Protein AF-A0A6V8L037-F1 (afdb_monomer_lite)

Structure (mmCIF, N/CA/C/O backbone):
data_AF-A0A6V8L037-F1
#
_entry.id   AF-A0A6V8L037-F1
#
loop_
_atom_site.group_PDB
_atom_site.id
_atom_site.type_symbol
_atom_site.label_atom_id
_atom_site.label_alt_id
_atom_site.label_comp_id
_atom_site.label_asym_id
_atom_site.label_entity_id
_atom_site.label_seq_id
_atom_site.pdbx_PDB_ins_code
_atom_site.Cartn_x
_atom_site.Cartn_y
_atom_site.Cartn_z
_atom_site.occupancy
_atom_site.B_iso_or_equiv
_atom_site.auth_seq_id
_atom_site.auth_comp_id
_atom_site.auth_asym_id
_atom_site.auth_atom_id
_atom_site.pdbx_PDB_model_num
ATOM 1 N N . MET A 1 1 ? 14.152 -20.136 -7.271 1.00 69.94 1 MET A N 1
ATOM 2 C CA . MET A 1 1 ? 14.249 -19.653 -5.871 1.00 69.94 1 MET A CA 1
ATOM 3 C C . MET A 1 1 ? 13.531 -18.325 -5.642 1.00 69.94 1 MET A C 1
ATOM 5 O O . MET A 1 1 ? 12.677 -18.286 -4.771 1.00 69.94 1 MET A O 1
ATOM 9 N N . ILE A 1 2 ? 13.792 -17.272 -6.427 1.00 85.38 2 ILE A N 1
ATOM 10 C CA . ILE A 1 2 ? 13.164 -15.945 -6.236 1.00 85.38 2 ILE A CA 1
ATOM 11 C C . ILE A 1 2 ? 11.629 -15.986 -6.341 1.00 85.38 2 ILE A C 1
ATOM 13 O O . ILE A 1 2 ? 10.946 -15.458 -5.472 1.00 85.38 2 ILE A O 1
ATOM 17 N N . ALA A 1 3 ? 11.077 -16.677 -7.344 1.00 87.25 3 ALA A N 1
ATOM 18 C CA . ALA A 1 3 ? 9.623 -16.776 -7.522 1.00 87.25 3 ALA A CA 1
ATOM 19 C C . ALA A 1 3 ? 8.899 -17.388 -6.305 1.00 87.25 3 ALA A C 1
ATOM 21 O O . ALA A 1 3 ? 7.837 -16.917 -5.916 1.00 87.25 3 ALA A O 1
ATOM 22 N N . LEU A 1 4 ? 9.506 -18.387 -5.655 1.00 92.50 4 LEU A N 1
ATOM 23 C CA . LEU A 1 4 ? 8.954 -19.003 -4.446 1.00 92.50 4 LEU A CA 1
ATOM 24 C C . LEU A 1 4 ? 8.926 -18.011 -3.274 1.00 92.50 4 LEU A C 1
ATOM 26 O O . LEU A 1 4 ? 7.942 -17.955 -2.544 1.00 92.50 4 LEU A O 1
ATOM 30 N N . ALA A 1 5 ? 9.981 -17.205 -3.121 1.00 86.94 5 ALA A N 1
ATOM 31 C CA . ALA A 1 5 ? 10.041 -16.172 -2.091 1.00 86.94 5 ALA A CA 1
ATOM 32 C C . ALA A 1 5 ? 8.950 -15.105 -2.290 1.00 86.94 5 ALA A C 1
ATOM 34 O O . ALA A 1 5 ? 8.314 -14.695 -1.321 1.00 86.94 5 ALA A O 1
ATOM 35 N N . PHE A 1 6 ? 8.672 -14.717 -3.539 1.00 85.94 6 PHE A N 1
ATOM 36 C CA . PHE A 1 6 ? 7.561 -13.816 -3.863 1.00 85.94 6 PHE A CA 1
ATOM 37 C C . PHE A 1 6 ? 6.203 -14.415 -3.495 1.00 85.94 6 PHE A C 1
ATOM 39 O O . PHE A 1 6 ? 5.402 -13.756 -2.837 1.00 85.94 6 PHE A O 1
ATOM 46 N N . VAL A 1 7 ? 5.953 -15.672 -3.870 1.00 93.88 7 VAL A N 1
ATOM 47 C CA . VAL A 1 7 ? 4.701 -16.363 -3.525 1.00 93.88 7 VAL A CA 1
ATOM 48 C C . VAL A 1 7 ? 4.536 -16.462 -2.008 1.00 93.88 7 VAL A C 1
ATOM 50 O O . VAL A 1 7 ? 3.464 -16.165 -1.489 1.00 93.88 7 VAL A O 1
ATOM 53 N N . LEU A 1 8 ? 5.602 -16.806 -1.282 1.00 94.31 8 LEU A N 1
ATOM 54 C CA . LEU A 1 8 ? 5.577 -16.896 0.177 1.00 94.31 8 LEU A CA 1
ATOM 55 C C . LEU A 1 8 ? 5.241 -15.549 0.829 1.00 94.31 8 LEU A C 1
ATOM 57 O O . LEU A 1 8 ? 4.411 -15.495 1.733 1.00 94.31 8 LEU A O 1
ATOM 61 N N . ILE A 1 9 ? 5.840 -14.459 0.344 1.00 90.44 9 ILE A N 1
ATOM 62 C CA . ILE A 1 9 ? 5.543 -13.101 0.811 1.00 90.44 9 ILE A CA 1
ATOM 63 C C . ILE A 1 9 ? 4.075 -12.742 0.577 1.00 90.44 9 ILE A C 1
ATOM 65 O O . ILE A 1 9 ? 3.440 -12.215 1.487 1.00 90.44 9 ILE A O 1
ATOM 69 N N . LEU A 1 10 ? 3.515 -13.060 -0.594 1.00 89.00 10 LEU A N 1
ATOM 70 C CA . LEU A 1 10 ? 2.103 -12.795 -0.893 1.00 89.00 10 LEU A CA 1
ATOM 71 C C . LEU A 1 10 ? 1.168 -13.575 0.037 1.00 89.00 10 LEU A C 1
ATOM 73 O O . LEU A 1 10 ? 0.200 -13.013 0.549 1.00 89.00 10 LEU A O 1
ATOM 77 N N . VAL A 1 11 ? 1.479 -14.847 0.301 1.00 93.25 11 VAL A N 1
ATOM 78 C CA . VAL A 1 11 ? 0.711 -15.688 1.230 1.00 93.25 11 VAL A CA 1
ATOM 79 C C . VAL A 1 11 ? 0.782 -15.136 2.652 1.00 93.25 11 VAL A C 1
ATOM 81 O O . VAL A 1 11 ? -0.247 -15.048 3.318 1.00 93.25 11 VAL A O 1
ATOM 84 N N . LEU A 1 12 ? 1.962 -14.714 3.112 1.00 90.44 12 LEU A N 1
ATOM 85 C CA . LEU A 1 12 ? 2.124 -14.084 4.425 1.00 90.44 12 LEU A CA 1
ATOM 86 C C . LEU A 1 12 ? 1.323 -12.784 4.526 1.00 90.44 12 LEU A C 1
ATOM 88 O O . LEU A 1 12 ? 0.627 -12.577 5.517 1.00 90.44 12 LEU A O 1
ATOM 92 N N . PHE A 1 13 ? 1.358 -11.941 3.493 1.00 86.62 13 PHE A N 1
ATOM 93 C CA . PHE A 1 13 ? 0.574 -10.706 3.442 1.00 86.62 13 PHE A CA 1
ATOM 94 C C . PHE A 1 13 ? -0.931 -10.981 3.537 1.00 86.62 13 PHE A C 1
ATOM 96 O O . PHE A 1 13 ? -1.632 -10.356 4.333 1.00 86.62 13 PHE A O 1
ATOM 103 N N . ALA A 1 14 ? -1.422 -11.964 2.778 1.00 87.44 14 ALA A N 1
ATOM 104 C CA . ALA A 1 14 ? -2.817 -12.386 2.827 1.00 87.44 14 ALA A CA 1
ATOM 105 C C . ALA A 1 14 ? -3.195 -12.961 4.202 1.00 87.44 14 ALA A C 1
ATOM 107 O O . ALA A 1 14 ? -4.265 -12.656 4.727 1.00 87.44 14 ALA A O 1
ATOM 108 N N . ALA A 1 15 ? -2.314 -13.752 4.819 1.00 88.88 15 ALA A N 1
ATOM 109 C CA . ALA A 1 15 ? -2.535 -14.309 6.149 1.00 88.88 15 ALA A CA 1
ATOM 110 C C . ALA A 1 15 ? -2.622 -13.215 7.225 1.00 88.88 15 ALA A C 1
ATOM 112 O O . ALA A 1 15 ? -3.527 -13.259 8.060 1.00 88.88 15 ALA A O 1
ATOM 113 N N . VAL A 1 16 ? -1.738 -12.210 7.179 1.00 86.62 16 VAL A N 1
ATOM 114 C CA . VAL A 1 16 ? -1.776 -11.043 8.077 1.00 86.62 16 VAL A CA 1
ATOM 115 C C . VAL A 1 16 ? -3.073 -10.263 7.895 1.00 86.62 16 VAL A C 1
ATOM 117 O O . VAL A 1 16 ? -3.709 -9.912 8.881 1.00 86.62 16 VAL A O 1
ATOM 120 N N . GLU A 1 17 ? -3.512 -10.046 6.658 1.00 85.75 17 GLU A N 1
ATOM 121 C CA . GLU A 1 17 ? -4.763 -9.343 6.363 1.00 85.75 17 GLU A CA 1
ATOM 122 C C . GLU A 1 17 ? -5.993 -10.103 6.894 1.00 85.75 17 GLU A C 1
ATOM 124 O O . GLU A 1 17 ? -6.886 -9.514 7.505 1.00 85.75 17 GLU A O 1
ATOM 129 N N . ILE A 1 18 ? -6.033 -11.429 6.733 1.00 87.31 18 ILE A N 1
ATOM 130 C CA . ILE A 1 18 ? -7.106 -12.277 7.279 1.00 87.31 18 ILE A CA 1
ATOM 131 C C . ILE A 1 18 ? -7.084 -12.268 8.815 1.00 87.31 18 ILE A C 1
ATOM 133 O O . ILE A 1 18 ? -8.139 -12.196 9.452 1.00 87.31 18 ILE A O 1
ATOM 137 N N . ALA A 1 19 ? -5.898 -12.316 9.423 1.00 85.19 19 ALA A N 1
ATOM 138 C CA . ALA A 1 19 ? -5.735 -12.242 10.872 1.00 85.19 19 ALA A CA 1
ATOM 139 C C . ALA A 1 19 ? -6.130 -10.862 11.426 1.00 85.19 19 ALA A C 1
ATOM 141 O O . ALA A 1 19 ? -6.788 -10.784 12.467 1.00 85.19 19 ALA A O 1
ATOM 142 N N . ALA A 1 20 ? -5.798 -9.783 10.711 1.00 82.81 20 ALA A N 1
ATOM 143 C CA . ALA A 1 20 ? -6.157 -8.414 11.065 1.00 82.81 20 ALA A CA 1
ATOM 144 C C . ALA A 1 20 ? -7.675 -8.213 11.027 1.00 82.81 20 ALA A C 1
ATOM 146 O O . ALA A 1 20 ? -8.229 -7.658 11.966 1.00 82.81 20 ALA A O 1
ATOM 147 N N . ARG A 1 21 ? -8.372 -8.776 10.029 1.00 81.06 21 ARG A N 1
ATOM 148 C CA . ARG A 1 21 ? -9.848 -8.743 9.939 1.00 81.06 21 ARG A CA 1
ATOM 149 C C . ARG A 1 21 ? -10.554 -9.393 11.127 1.00 81.06 21 ARG A C 1
ATOM 151 O O . ARG A 1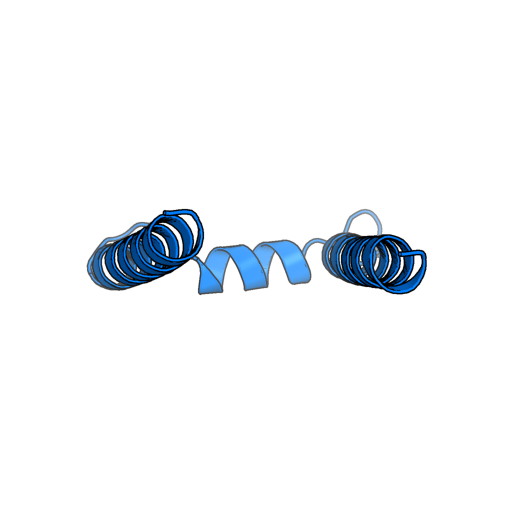 21 ? -11.685 -9.035 11.437 1.00 81.06 21 ARG A O 1
ATOM 158 N N . ARG A 1 22 ? -9.911 -10.367 11.774 1.00 81.38 22 ARG A N 1
ATOM 159 C CA . ARG A 1 22 ? -10.418 -11.026 12.989 1.00 81.38 22 ARG A CA 1
ATOM 160 C C . ARG A 1 22 ? -9.944 -10.361 14.281 1.00 81.38 22 ARG A C 1
ATOM 162 O O . ARG A 1 22 ? -10.389 -10.750 15.356 1.00 81.38 22 ARG A O 1
ATOM 169 N N . SER A 1 23 ? -9.059 -9.376 14.185 1.00 77.75 23 SER A N 1
ATOM 170 C CA . SER A 1 23 ? -8.456 -8.677 15.316 1.00 77.75 23 SER A CA 1
ATOM 171 C C . SER A 1 23 ? -8.961 -7.233 15.396 1.00 77.75 23 SER A C 1
ATOM 173 O O . SER A 1 23 ? -9.530 -6.695 14.456 1.00 77.75 23 SER A O 1
ATOM 175 N N . ARG A 1 24 ? -8.735 -6.561 16.529 1.00 77.44 24 ARG A N 1
ATOM 176 C CA . ARG A 1 24 ? -9.043 -5.123 16.700 1.00 77.44 24 ARG A CA 1
ATOM 177 C C . ARG A 1 24 ? -8.039 -4.179 16.017 1.00 77.44 24 ARG A C 1
ATOM 179 O O . ARG A 1 24 ? -8.138 -2.966 16.181 1.00 77.44 24 ARG A O 1
ATOM 186 N N . ILE A 1 25 ? -7.044 -4.728 15.326 1.00 80.69 25 ILE A N 1
ATOM 187 C CA . ILE A 1 25 ? -5.956 -3.976 14.696 1.00 80.69 25 ILE A CA 1
ATOM 188 C C . ILE A 1 25 ? -6.437 -3.529 13.307 1.00 80.69 25 ILE A C 1
ATOM 190 O O . ILE A 1 25 ? -7.071 -4.333 12.624 1.00 80.69 25 ILE A O 1
ATOM 194 N N . PRO A 1 26 ? -6.167 -2.281 12.877 1.00 79.62 26 PRO A N 1
ATOM 195 C CA . PRO A 1 26 ? -6.535 -1.821 11.539 1.00 79.62 26 PRO A CA 1
ATOM 196 C C . PRO A 1 26 ? -5.974 -2.747 10.455 1.00 79.62 26 PRO A C 1
ATOM 198 O O . PRO A 1 26 ? -4.818 -3.171 10.528 1.00 79.62 26 PRO A O 1
ATOM 201 N N . THR 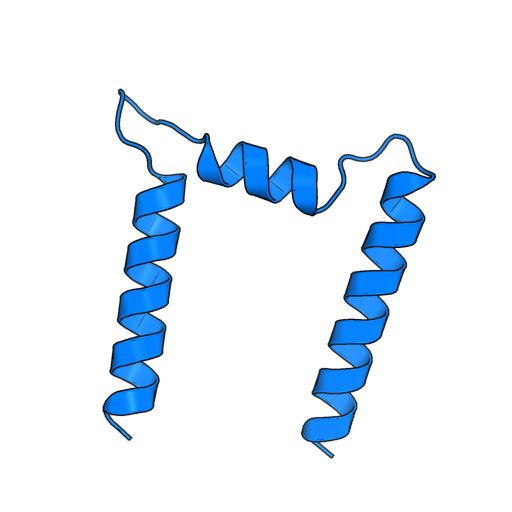A 1 27 ? -6.800 -3.046 9.451 1.00 85.00 27 THR A N 1
ATOM 202 C CA . THR A 1 27 ? -6.392 -3.866 8.304 1.00 85.00 27 THR A CA 1
ATOM 203 C C . THR A 1 27 ? -5.393 -3.114 7.424 1.00 85.00 27 THR A C 1
ATOM 205 O O . THR A 1 27 ? -5.259 -1.887 7.511 1.00 85.00 27 THR A O 1
ATOM 208 N N . LEU A 1 28 ? -4.693 -3.823 6.533 1.00 79.81 28 LEU A N 1
ATOM 209 C CA . LEU A 1 28 ? -3.848 -3.162 5.535 1.00 79.81 28 LEU A CA 1
ATOM 210 C C . LEU A 1 28 ? -4.678 -2.254 4.629 1.00 79.81 28 LEU A C 1
ATOM 212 O O . LEU A 1 28 ? -4.221 -1.170 4.279 1.00 79.81 28 LEU A O 1
ATOM 216 N N . ALA A 1 29 ? -5.909 -2.653 4.304 1.00 79.19 29 ALA A N 1
ATOM 217 C CA . ALA A 1 29 ? -6.832 -1.815 3.550 1.00 79.19 29 ALA A CA 1
ATOM 218 C C . ALA A 1 29 ? -7.142 -0.501 4.290 1.00 79.19 29 ALA A C 1
ATOM 220 O O . ALA A 1 29 ? -7.067 0.567 3.685 1.00 79.19 29 ALA A O 1
ATOM 221 N N . ASP A 1 30 ? -7.400 -0.555 5.601 1.00 83.25 30 ASP A N 1
ATOM 222 C CA . ASP A 1 30 ? -7.638 0.643 6.418 1.00 83.25 30 ASP A CA 1
ATOM 223 C C . ASP A 1 30 ? -6.412 1.562 6.459 1.00 83.25 30 ASP A C 1
ATOM 225 O O . ASP A 1 30 ? -6.536 2.786 6.372 1.00 83.25 30 ASP A O 1
ATOM 229 N N . LEU A 1 31 ? -5.215 0.982 6.567 1.00 83.31 31 LEU A N 1
ATOM 230 C CA . LEU A 1 31 ? -3.959 1.729 6.523 1.00 83.31 31 LEU A CA 1
ATOM 231 C C . LEU A 1 31 ? -3.737 2.376 5.157 1.00 83.31 31 LEU A C 1
ATOM 233 O O . LEU A 1 31 ? -3.377 3.548 5.102 1.00 83.31 31 LEU A O 1
ATOM 237 N N . CYS A 1 32 ? -3.995 1.659 4.064 1.00 82.88 32 CYS A N 1
ATOM 238 C CA . CYS A 1 32 ? -3.924 2.211 2.716 1.00 82.88 32 CYS A CA 1
ATOM 239 C C . CYS A 1 32 ? -4.901 3.371 2.548 1.00 82.88 32 CYS A C 1
ATOM 241 O O . CYS A 1 32 ? -4.493 4.425 2.074 1.00 82.88 32 CYS A O 1
ATOM 243 N N . VAL A 1 33 ? -6.155 3.222 2.982 1.00 84.62 33 VAL A N 1
ATOM 244 C CA . VAL A 1 33 ? -7.152 4.302 2.937 1.00 84.62 33 VAL A CA 1
ATOM 245 C C . VAL A 1 33 ? -6.678 5.511 3.742 1.00 84.62 33 VAL A C 1
ATOM 247 O O . VAL A 1 33 ? -6.729 6.627 3.232 1.00 84.62 33 VAL A O 1
ATOM 250 N N . ARG A 1 34 ? -6.147 5.310 4.956 1.00 83.69 34 ARG A N 1
ATOM 251 C CA . ARG A 1 34 ? -5.584 6.398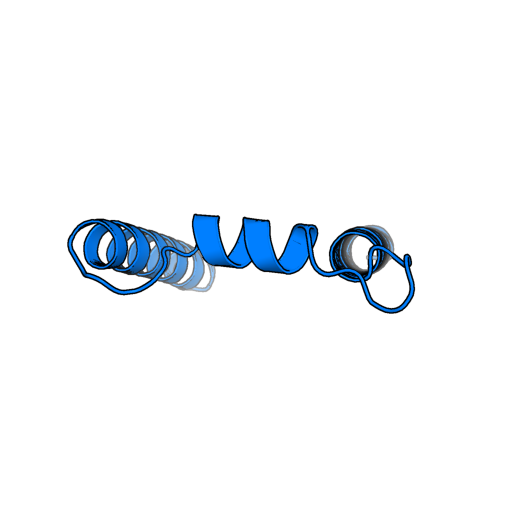 5.776 1.00 83.69 34 ARG A CA 1
ATOM 252 C C . ARG A 1 34 ? -4.390 7.076 5.117 1.00 83.69 34 ARG A C 1
ATOM 254 O O . ARG A 1 34 ? -4.303 8.296 5.158 1.00 83.69 34 ARG A O 1
ATOM 261 N N . LEU A 1 35 ? -3.490 6.306 4.513 1.00 83.81 35 LEU A N 1
ATOM 262 C CA . LEU A 1 35 ? -2.330 6.835 3.799 1.00 83.81 35 LEU A CA 1
ATOM 263 C C . LEU A 1 35 ? -2.765 7.628 2.570 1.00 83.81 35 LEU A C 1
ATOM 265 O O . LEU A 1 35 ? -2.298 8.739 2.377 1.00 83.81 35 LEU A O 1
ATOM 269 N N . LEU A 1 36 ? -3.693 7.102 1.773 1.00 83.25 36 LEU A N 1
ATOM 270 C CA . LEU A 1 36 ? -4.252 7.770 0.594 1.00 83.25 36 LEU A CA 1
ATOM 271 C C . LEU A 1 36 ? -5.029 9.043 0.944 1.00 83.25 36 LEU A C 1
ATOM 273 O O . LEU A 1 36 ? -5.012 9.992 0.162 1.00 83.25 36 LEU A O 1
ATOM 277 N N . ALA A 1 37 ? -5.697 9.054 2.097 1.00 84.50 37 ALA A N 1
ATOM 278 C CA . ALA A 1 37 ? -6.393 10.211 2.648 1.00 84.50 37 ALA A CA 1
ATOM 279 C C . ALA A 1 37 ? -5.466 11.153 3.435 1.00 84.50 37 ALA A C 1
ATOM 281 O O . ALA A 1 37 ? -5.935 12.153 3.975 1.00 84.50 37 ALA A O 1
ATOM 282 N N . TYR A 1 38 ? -4.167 10.845 3.531 1.00 82.62 38 TYR A N 1
ATOM 283 C CA . TYR A 1 38 ? -3.224 11.668 4.271 1.00 82.62 38 TYR A CA 1
ATOM 284 C C . TYR A 1 38 ? -2.982 12.981 3.528 1.00 82.62 38 TYR A C 1
ATOM 286 O O . TYR A 1 38 ? -2.313 13.024 2.488 1.00 82.62 38 TYR A O 1
ATOM 294 N N . GLU A 1 39 ? -3.544 14.049 4.090 1.00 84.62 39 GLU A N 1
ATOM 295 C CA . GLU A 1 39 ? -3.414 15.412 3.604 1.00 84.62 39 GLU A CA 1
ATOM 296 C C . GLU A 1 39 ? -2.629 16.258 4.606 1.00 84.62 39 GLU A C 1
ATOM 298 O O . GLU A 1 39 ? -3.003 16.393 5.770 1.00 84.62 39 GLU A O 1
ATOM 303 N N . VAL A 1 40 ? -1.539 16.866 4.142 1.00 82.50 40 VAL A N 1
ATOM 304 C CA . VAL A 1 40 ? -0.786 17.868 4.903 1.00 82.50 40 VAL A CA 1
ATOM 305 C C . VAL A 1 40 ? -1.048 19.206 4.238 1.00 82.50 40 VAL A C 1
ATOM 307 O O . VAL A 1 40 ? -0.740 19.368 3.063 1.00 82.50 40 VAL A O 1
ATOM 310 N N . TRP A 1 41 ? -1.635 20.165 4.961 1.00 76.38 41 TRP A N 1
ATOM 311 C CA . TRP A 1 41 ? -1.894 21.511 4.427 1.00 76.38 41 TRP A CA 1
ATOM 312 C C . TRP A 1 41 ? -2.683 21.517 3.093 1.00 76.38 41 TRP A C 1
ATOM 314 O O . TRP A 1 41 ? -2.346 22.262 2.178 1.00 76.38 41 TRP A O 1
ATOM 324 N N . ARG A 1 42 ? -3.739 20.685 2.973 1.00 77.81 42 ARG A N 1
ATOM 325 C CA . ARG A 1 42 ? -4.536 20.440 1.736 1.00 77.81 42 ARG A CA 1
ATOM 326 C C . ARG A 1 42 ? -3.771 19.770 0.587 1.00 77.81 42 ARG A C 1
ATOM 328 O O . ARG A 1 42 ? -4.308 19.642 -0.511 1.00 77.81 42 ARG A O 1
ATOM 335 N N . VAL A 1 43 ? -2.536 19.33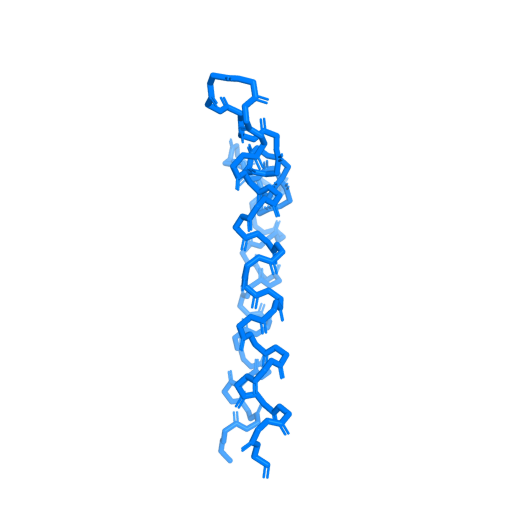1 0.810 1.00 81.38 43 VAL A N 1
ATOM 336 C CA . VAL A 1 43 ? -1.768 18.573 -0.177 1.00 81.38 43 VAL A CA 1
ATOM 337 C C . VAL A 1 43 ? -2.020 17.082 0.052 1.00 81.38 43 VAL A C 1
ATOM 339 O O . VAL A 1 43 ? -1.683 16.592 1.131 1.00 81.38 43 VAL A O 1
ATOM 342 N N . PRO A 1 44 ? -2.561 16.336 -0.930 1.00 84.81 44 PRO A N 1
ATOM 343 C CA . PRO A 1 44 ? -2.799 14.897 -0.822 1.00 84.81 44 PRO A CA 1
ATOM 344 C C . PRO A 1 44 ? -1.488 14.114 -0.951 1.00 84.81 44 PRO A C 1
ATOM 346 O O . PRO A 1 44 ? -1.202 13.486 -1.974 1.00 84.81 44 PRO A O 1
ATOM 349 N N . VAL A 1 45 ? -0.679 14.160 0.109 1.00 85.81 45 VAL A N 1
ATOM 350 C CA . VAL A 1 45 ? 0.646 13.530 0.209 1.00 85.81 45 VAL A CA 1
ATOM 351 C C . VAL A 1 45 ? 0.570 12.045 -0.127 1.00 85.81 45 VAL A C 1
ATOM 353 O O . VAL A 1 45 ? 1.393 11.556 -0.895 1.00 85.81 45 VAL A O 1
ATOM 356 N N . GLY A 1 46 ? -0.453 11.342 0.362 1.00 82.50 46 GLY A N 1
ATOM 357 C CA . GLY A 1 46 ? -0.665 9.927 0.055 1.00 82.50 46 GLY A CA 1
ATOM 358 C C . GLY A 1 46 ? -0.708 9.612 -1.436 1.00 82.50 46 GLY A C 1
ATOM 359 O O . GLY A 1 46 ? -0.043 8.693 -1.914 1.00 82.50 46 GLY A O 1
ATOM 360 N N . ARG A 1 47 ? -1.469 10.408 -2.193 1.00 84.38 47 ARG A N 1
ATOM 361 C CA . ARG A 1 47 ? -1.594 10.244 -3.648 1.00 84.38 47 ARG A CA 1
ATOM 362 C C . ARG A 1 47 ? -0.320 10.647 -4.371 1.00 84.38 47 ARG A C 1
ATOM 364 O O . ARG A 1 47 ? 0.065 9.964 -5.311 1.00 84.38 47 ARG A O 1
ATOM 371 N N . LEU A 1 48 ? 0.346 11.712 -3.929 1.00 87.38 48 LEU A N 1
ATOM 372 C CA . LEU A 1 48 ? 1.618 12.140 -4.514 1.00 87.38 48 LEU A CA 1
ATOM 373 C C . LEU A 1 48 ? 2.707 11.083 -4.343 1.00 87.38 48 LEU A C 1
ATOM 375 O O . LEU A 1 48 ? 3.438 10.815 -5.289 1.00 87.38 48 LEU A O 1
ATOM 379 N N . VAL A 1 49 ? 2.777 10.438 -3.177 1.00 87.38 49 VAL A N 1
ATOM 380 C CA . VAL A 1 49 ? 3.698 9.320 -2.937 1.00 87.38 49 VAL A CA 1
ATOM 381 C C . VAL A 1 49 ? 3.377 8.149 -3.864 1.00 87.38 49 VAL A C 1
ATOM 383 O O . VAL A 1 49 ? 4.290 7.584 -4.453 1.00 87.38 49 VAL A O 1
ATOM 386 N N . LEU A 1 50 ? 2.098 7.812 -4.055 1.00 86.62 50 LEU A N 1
ATOM 387 C CA . LEU A 1 50 ? 1.669 6.757 -4.982 1.00 86.62 50 LEU A CA 1
ATOM 388 C C . LEU A 1 50 ? 2.022 7.070 -6.441 1.00 86.62 5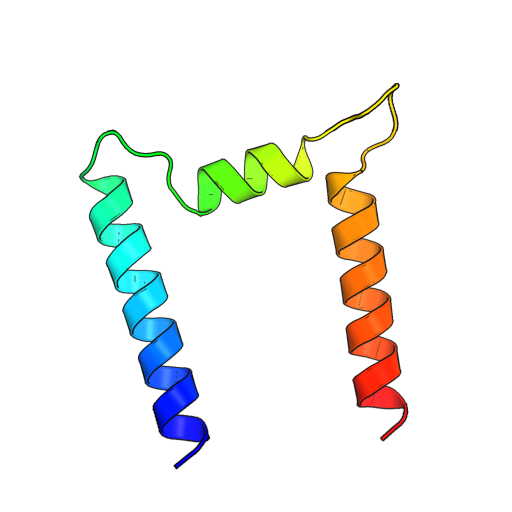0 LEU A C 1
ATOM 390 O O . LEU A 1 50 ? 2.550 6.205 -7.135 1.00 86.62 50 LEU A O 1
ATOM 394 N N . ILE A 1 51 ? 1.774 8.301 -6.893 1.00 87.38 51 ILE A N 1
ATOM 395 C CA . ILE A 1 51 ? 2.118 8.760 -8.246 1.00 87.38 51 ILE A CA 1
ATOM 396 C C . ILE A 1 51 ? 3.637 8.779 -8.429 1.00 87.38 51 ILE A C 1
ATOM 398 O O . ILE A 1 51 ? 4.134 8.297 -9.442 1.00 87.38 51 ILE A O 1
ATOM 402 N N . GLY A 1 52 ? 4.380 9.284 -7.444 1.00 88.44 52 GLY A N 1
ATOM 403 C CA . GLY A 1 52 ? 5.840 9.310 -7.458 1.00 88.44 52 GLY A CA 1
ATOM 404 C C . GLY A 1 52 ? 6.444 7.908 -7.459 1.00 88.44 52 GLY A C 1
ATOM 405 O O . GLY A 1 52 ? 7.360 7.644 -8.231 1.00 88.44 52 GLY A O 1
ATOM 406 N N . LEU A 1 53 ? 5.901 6.987 -6.659 1.00 87.31 53 LEU A N 1
ATOM 407 C CA . LEU A 1 53 ? 6.311 5.584 -6.644 1.00 87.31 53 LEU A CA 1
ATOM 408 C C . LEU A 1 53 ? 5.992 4.906 -7.976 1.00 87.31 53 LEU A C 1
ATOM 410 O O . LEU A 1 53 ? 6.847 4.217 -8.516 1.00 87.31 53 LEU A O 1
ATOM 414 N N . TRP A 1 54 ? 4.792 5.107 -8.521 1.00 85.38 54 TRP A N 1
ATOM 415 C CA . TRP A 1 54 ? 4.406 4.558 -9.820 1.00 85.38 54 TRP A CA 1
ATOM 416 C C . TRP A 1 54 ? 5.301 5.084 -10.943 1.00 85.38 54 TRP A C 1
ATOM 418 O O . TRP A 1 54 ? 5.786 4.294 -11.747 1.00 85.38 54 TRP A O 1
ATOM 428 N N . TRP A 1 55 ? 5.584 6.387 -10.956 1.00 86.62 55 TRP A N 1
ATOM 429 C CA . TRP A 1 55 ? 6.520 6.998 -11.896 1.00 86.62 55 TRP A CA 1
ATOM 430 C C . TRP A 1 55 ? 7.935 6.441 -11.730 1.00 86.62 55 TRP A C 1
ATOM 432 O O . TRP A 1 55 ? 8.575 6.094 -12.717 1.00 86.62 55 TRP A O 1
ATOM 442 N N . TRP A 1 56 ? 8.414 6.309 -10.491 1.00 86.94 56 TRP A N 1
ATOM 443 C CA . TRP A 1 56 ? 9.737 5.768 -10.194 1.00 86.94 56 TRP A CA 1
ATOM 444 C C . TRP A 1 56 ? 9.859 4.306 -10.618 1.00 86.94 56 TRP A C 1
ATOM 446 O O . TRP A 1 56 ? 10.793 3.978 -11.334 1.00 86.94 56 TRP A O 1
ATOM 456 N N . VAL A 1 57 ? 8.909 3.442 -10.249 1.00 84.44 57 VAL A N 1
ATOM 457 C CA . VAL A 1 57 ? 8.860 2.034 -10.677 1.00 84.44 57 VAL A CA 1
ATOM 458 C C . VAL A 1 57 ? 8.748 1.957 -12.198 1.00 84.44 57 VAL A C 1
ATOM 460 O O . VAL A 1 57 ? 9.533 1.257 -12.828 1.00 84.44 57 VAL A O 1
ATOM 463 N N . GLY A 1 58 ? 7.828 2.714 -12.796 1.00 82.69 58 GLY A N 1
ATOM 464 C CA . GLY A 1 58 ? 7.643 2.786 -14.242 1.00 82.69 58 GLY A CA 1
ATOM 465 C C . GLY A 1 58 ? 8.948 3.128 -14.946 1.00 82.69 58 GLY A C 1
ATOM 466 O O . GLY A 1 58 ? 9.445 2.323 -15.720 1.00 82.69 58 GLY A O 1
ATOM 467 N N . TRP A 1 59 ? 9.570 4.254 -14.607 1.00 80.69 59 TRP A N 1
ATOM 468 C CA . TRP A 1 59 ? 10.851 4.656 -15.184 1.00 80.69 59 TRP A CA 1
ATOM 469 C C . TRP A 1 59 ? 11.973 3.651 -14.901 1.00 80.69 59 TRP A C 1
ATOM 471 O O . TRP A 1 59 ? 12.734 3.299 -15.792 1.00 80.69 59 TRP A O 1
ATOM 481 N N . HIS A 1 60 ? 12.075 3.146 -13.676 1.00 78.00 60 HIS A N 1
ATOM 482 C CA . HIS A 1 60 ? 13.171 2.277 -13.252 1.00 78.00 60 HIS A CA 1
ATOM 483 C C . HIS A 1 60 ? 13.134 0.878 -13.887 1.00 78.00 60 HIS A C 1
ATOM 485 O O . HIS A 1 60 ? 14.185 0.246 -14.015 1.00 78.00 60 HIS A O 1
ATOM 491 N N . PHE A 1 61 ? 11.952 0.390 -14.280 1.00 72.44 61 PHE A N 1
ATOM 492 C CA . PHE A 1 61 ? 11.796 -0.855 -15.038 1.00 72.44 61 PHE A CA 1
ATOM 493 C C . PHE A 1 61 ? 11.751 -0.637 -16.555 1.00 72.44 61 PHE A C 1
ATOM 495 O O . PHE A 1 61 ? 12.224 -1.510 -17.267 1.00 72.44 61 PHE A O 1
ATOM 502 N N . LEU A 1 62 ? 11.227 0.493 -17.049 1.00 68.38 62 LEU A N 1
ATOM 503 C CA . LEU A 1 62 ? 11.193 0.811 -18.486 1.00 68.38 62 LEU A CA 1
ATOM 504 C C . LEU A 1 62 ? 12.558 1.272 -19.024 1.00 68.38 62 LEU A C 1
ATOM 506 O O . LEU A 1 62 ? 12.814 1.171 -20.217 1.00 68.38 62 LEU A O 1
ATOM 510 N N . ALA A 1 63 ? 13.427 1.794 -18.154 1.00 60.84 63 ALA A N 1
ATOM 511 C CA . ALA A 1 63 ? 14.803 2.162 -18.486 1.00 60.84 63 ALA A CA 1
ATOM 512 C C . ALA A 1 63 ? 15.775 0.961 -18.498 1.00 60.84 63 ALA A C 1
ATOM 514 O O . ALA A 1 63 ? 16.988 1.168 -18.562 1.00 60.84 63 ALA A O 1
ATOM 515 N N . ARG A 1 64 ? 15.269 -0.274 -18.401 1.00 54.97 64 ARG A N 1
ATOM 516 C CA . ARG A 1 64 ? 16.028 -1.529 -18.519 1.00 54.97 64 ARG A CA 1
ATOM 517 C C . ARG A 1 64 ? 15.490 -2.351 -19.678 1.00 54.97 64 ARG A C 1
ATOM 519 O O . ARG A 1 64 ? 16.301 -3.113 -20.242 1.00 54.97 64 ARG A O 1
#

Secondary structure (DSSP, 8-state):
-HHHHHHHHHHHHHHHHHHHHTSSSPPHHHHHHHHHT-EETTEEHHHHHHHHHHHHHHHHHHT-

Sequence (64 aa):
MIALAFVLILVLFAAVEIAARRSRIPTLADLCVRLLAYEVWRVPVGRLVLIGLWWWVGWHFLAR

Foldseek 3Di:
DVVVVVVVVVVVLVVQQVVCVVDPHDHVVRVLVCLQCDDDPNRRNSVVVVVVVCVCVVCVVVVD

Radius of gyration: 15.66 Å; chains: 1; bounding box: 26×41×35 Å

pLDDT: mean 83.28, std 6.74, range [54.97, 94.31]

InterPro domains:
  IPR046177 Domain of unknown function DUF6186 [PF19684] (2-64)

Organism: NCBI:txid10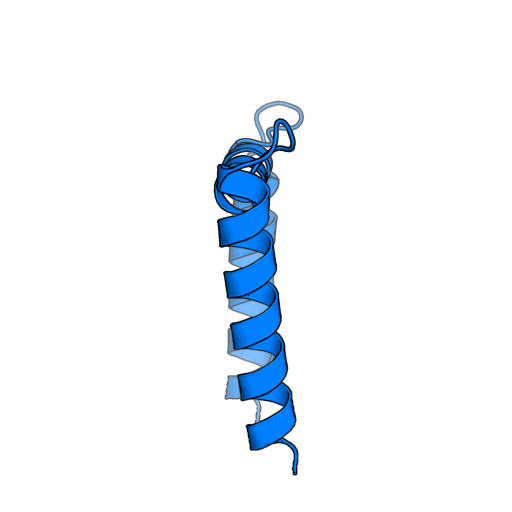76125